Protein AF-A0A4T0X759-F1 (afdb_monomer)

Radius of gyration: 14.33 Å; Cα contacts (8 Å, |Δi|>4): 62; chains: 1; bounding box: 36×25×38 Å

Secondary structure (DSSP, 8-state):
--GGGGTS---GGG-B-SGGGHHHHHHHHHHHHHHH-HHHHHHHHH------TT--TT-HHHHHHHHHHHHHHHHHHHHHB-HHHHHT-

InterPro domains:
  IPR035179 Protein of unknown function DUF5314 [PF17241] (10-87)

Foldseek 3Di:
DPPLLVLQPLDPQLAADDPVCVVVNVVVVLVSQVVVHPQLSVCVVPVDRPDPPPDPCVDPVNVVVNVVSVVSVVSSCVRRYDVVVVVVD

Organism: NCBI:txid52247

Structure (mmCIF, N/CA/C/O backbone):
data_AF-A0A4T0X759-F1
#
_entry.id   AF-A0A4T0X759-F1
#
loop_
_atom_site.group_PDB
_atom_site.id
_atom_site.type_symbol
_atom_site.label_atom_id
_atom_site.label_alt_id
_atom_site.label_comp_id
_atom_site.label_asym_id
_atom_site.label_entity_id
_atom_site.label_seq_id
_atom_site.pdbx_PDB_ins_code
_atom_site.Cartn_x
_atom_site.Cartn_y
_atom_site.Cartn_z
_atom_site.occupancy
_atom_site.B_iso_or_equiv
_atom_site.auth_seq_id
_atom_site.auth_comp_id
_atom_site.auth_asym_id
_atom_site.auth_atom_id
_atom_site.pdbx_PDB_model_num
ATOM 1 N N . MET A 1 1 ? 13.700 15.694 6.426 1.00 44.16 1 MET A N 1
ATOM 2 C CA . MET A 1 1 ? 12.494 14.839 6.501 1.00 44.16 1 MET A CA 1
ATOM 3 C C . MET A 1 1 ? 12.274 14.231 5.126 1.00 44.16 1 MET A C 1
ATOM 5 O O . MET A 1 1 ? 12.448 14.935 4.144 1.00 44.16 1 MET A O 1
ATOM 9 N N . SER A 1 2 ? 12.027 12.924 5.052 1.00 47.25 2 SER A N 1
ATOM 10 C CA . SER A 1 2 ? 11.817 12.198 3.790 1.00 47.25 2 SER A C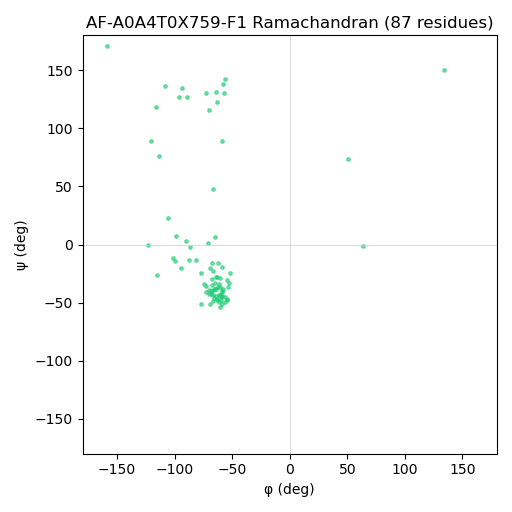A 1
ATOM 11 C C . SER A 1 2 ? 10.545 12.709 3.102 1.00 47.25 2 SER A C 1
ATOM 13 O O . SER A 1 2 ? 9.520 12.779 3.768 1.00 47.25 2 SER A O 1
ATOM 15 N N . GLY A 1 3 ? 10.570 13.034 1.803 1.00 54.62 3 GLY A N 1
ATOM 16 C CA . GLY A 1 3 ? 9.376 13.486 1.060 1.00 54.62 3 GLY A CA 1
ATOM 17 C C . GLY A 1 3 ? 8.167 12.545 1.195 1.00 54.62 3 GLY A C 1
ATOM 18 O O . GLY A 1 3 ? 7.025 12.991 1.162 1.00 54.62 3 GLY A O 1
ATOM 19 N N . PHE A 1 4 ? 8.421 11.266 1.485 1.00 56.00 4 PHE A N 1
ATOM 20 C CA . PHE A 1 4 ? 7.406 10.246 1.739 1.00 56.00 4 PHE A CA 1
ATOM 21 C C . PHE A 1 4 ? 6.549 10.505 2.990 1.00 56.00 4 PHE A C 1
ATOM 23 O O . PHE A 1 4 ? 5.383 10.126 3.009 1.00 56.00 4 PHE A O 1
ATOM 30 N N . SER A 1 5 ? 7.057 11.197 4.021 1.00 55.34 5 SER A N 1
ATOM 31 C CA . SER A 1 5 ? 6.243 11.517 5.209 1.00 55.34 5 SER A CA 1
ATOM 32 C C . SER A 1 5 ? 5.110 12.508 4.919 1.00 55.34 5 SER A C 1
ATOM 34 O O . SER A 1 5 ? 4.205 12.645 5.734 1.00 55.34 5 SER A O 1
ATOM 36 N N . HIS A 1 6 ? 5.156 13.204 3.778 1.00 61.50 6 HIS A N 1
ATOM 37 C CA . HIS A 1 6 ? 4.075 14.076 3.314 1.00 61.50 6 HIS A CA 1
ATOM 38 C C . HIS A 1 6 ? 3.015 13.336 2.484 1.00 61.50 6 HIS A C 1
ATOM 40 O O . HIS A 1 6 ? 1.947 13.896 2.261 1.00 61.50 6 HIS A O 1
ATOM 46 N N . MET A 1 7 ? 3.284 12.099 2.042 1.00 63.69 7 MET A N 1
ATOM 47 C CA . MET A 1 7 ? 2.355 11.326 1.203 1.00 63.69 7 MET A CA 1
ATOM 48 C C . MET A 1 7 ? 1.145 10.822 1.992 1.00 63.69 7 MET A C 1
ATOM 50 O O . MET A 1 7 ? 0.034 10.821 1.474 1.00 63.69 7 MET A O 1
ATOM 54 N N . CYS A 1 8 ? 1.345 10.458 3.260 1.00 64.00 8 CYS A N 1
ATOM 55 C CA . CYS A 1 8 ? 0.273 10.080 4.176 1.00 64.00 8 CYS A CA 1
ATOM 56 C C . CYS A 1 8 ? 0.277 11.025 5.382 1.00 64.00 8 CYS A C 1
ATOM 58 O O . CYS A 1 8 ? 0.955 10.739 6.373 1.00 64.00 8 CYS A O 1
ATOM 60 N N . PRO A 1 9 ? -0.439 12.166 5.324 1.00 61.81 9 PRO A N 1
ATOM 61 C CA . PRO A 1 9 ? -0.631 12.987 6.511 1.00 61.81 9 PRO A CA 1
ATOM 62 C C . PRO A 1 9 ? -1.301 12.139 7.598 1.00 61.81 9 PRO A C 1
ATOM 64 O O . PRO A 1 9 ? -2.219 11.377 7.299 1.00 61.81 9 PRO A O 1
ATOM 67 N N . LYS A 1 10 ? -0.849 12.271 8.854 1.00 61.88 10 LYS A N 1
ATOM 68 C CA . LYS A 1 10 ? -1.472 11.623 10.020 1.00 61.88 10 LYS A CA 1
ATOM 69 C C . LYS A 1 10 ? -2.923 12.082 10.144 1.00 61.88 10 LYS A C 1
ATOM 71 O O . LYS A 1 10 ? -3.210 13.079 10.802 1.00 61.88 10 LYS A O 1
ATOM 76 N N . ASN A 1 11 ? -3.829 11.373 9.488 1.00 63.78 11 ASN A N 1
ATOM 77 C CA . ASN A 1 11 ? -5.252 11.624 9.544 1.00 63.78 11 ASN A CA 1
ATOM 78 C C . ASN A 1 11 ? -5.932 10.408 10.170 1.00 63.78 11 ASN A C 1
ATOM 80 O O . ASN A 1 11 ? -5.871 9.298 9.649 1.00 63.78 11 ASN A O 1
ATOM 84 N N . SER A 1 12 ? -6.587 10.626 11.308 1.00 61.31 12 SER A N 1
ATOM 85 C CA . SER A 1 12 ? -7.272 9.569 12.061 1.00 61.31 12 SER A CA 1
ATOM 86 C C . SER A 1 12 ? -8.417 8.898 11.289 1.00 61.31 12 SER A C 1
ATOM 88 O O . SER A 1 12 ? -8.858 7.816 11.683 1.00 61.31 12 SER A O 1
ATOM 90 N N . THR A 1 13 ? -8.894 9.519 10.201 1.00 65.50 13 THR A N 1
ATOM 91 C CA . THR A 1 13 ? -9.932 8.964 9.320 1.00 65.50 13 THR A CA 1
ATOM 92 C C . THR A 1 13 ? -9.404 7.885 8.380 1.00 65.50 13 THR A C 1
ATOM 94 O O . THR A 1 13 ? -10.174 7.032 7.960 1.00 65.50 13 THR A O 1
ATOM 97 N N . THR A 1 14 ? -8.107 7.893 8.072 1.00 71.44 14 THR A N 1
ATOM 98 C CA . THR A 1 14 ? -7.449 6.915 7.192 1.00 71.44 14 THR A CA 1
ATOM 99 C C . THR A 1 14 ? -6.604 5.924 7.987 1.00 71.44 14 THR A C 1
ATOM 101 O O . THR A 1 14 ? -5.654 5.369 7.449 1.00 71.44 14 THR A O 1
ATOM 104 N N . MET A 1 15 ? -6.901 5.736 9.277 1.00 83.75 15 MET A N 1
ATOM 105 C CA . MET A 1 15 ? -6.162 4.824 10.147 1.00 83.75 15 MET A CA 1
ATOM 106 C C . MET A 1 15 ? -6.859 3.461 10.223 1.00 83.75 15 MET A C 1
ATOM 108 O O . MET A 1 15 ? -8.046 3.394 10.545 1.00 83.75 15 MET A O 1
ATOM 112 N N . LEU A 1 16 ? -6.136 2.376 9.953 1.00 83.75 16 LEU A N 1
ATOM 113 C CA . LEU A 1 16 ? -6.570 1.006 10.204 1.00 83.75 16 LEU A CA 1
ATOM 114 C C . LEU A 1 16 ? -6.588 0.775 11.715 1.00 83.75 16 LEU A C 1
ATOM 116 O O . LEU A 1 16 ? -5.539 0.847 12.346 1.00 83.75 16 LEU A O 1
ATOM 120 N N . LYS A 1 17 ? -7.769 0.524 12.279 1.00 83.56 17 LYS A N 1
ATOM 121 C CA . LYS A 1 17 ? -7.997 0.339 13.724 1.00 83.56 17 LYS A CA 1
ATOM 122 C C . LYS A 1 17 ? -8.469 -1.071 14.060 1.00 83.56 17 LYS A C 1
ATOM 124 O O . LYS A 1 17 ? -8.278 -1.537 15.175 1.00 83.56 17 LYS A O 1
ATOM 129 N N . SER A 1 18 ? -9.106 -1.745 13.108 1.00 82.56 18 SER A N 1
ATOM 130 C CA . SER A 1 18 ? -9.594 -3.112 13.247 1.00 82.56 18 SER A CA 1
ATOM 131 C C . SER A 1 18 ? -9.790 -3.751 11.869 1.00 82.56 18 SER A C 1
ATOM 133 O O . SER A 1 18 ? -9.744 -3.087 10.833 1.00 82.56 18 SER A O 1
ATOM 135 N N . SER A 1 19 ? -10.055 -5.057 11.839 1.00 83.56 19 SER A N 1
ATOM 136 C CA . SER A 1 19 ? -10.464 -5.749 10.610 1.00 83.56 19 SER A CA 1
ATOM 137 C C . SER A 1 19 ? -11.768 -5.187 10.026 1.00 83.56 19 SER A C 1
ATOM 139 O O . SER A 1 19 ? -11.955 -5.199 8.811 1.00 83.56 19 SER A O 1
ATOM 141 N N . GLU A 1 20 ? -12.649 -4.642 10.868 1.00 84.94 20 GLU A N 1
ATOM 142 C CA . GLU A 1 20 ? -13.940 -4.087 10.451 1.00 84.94 20 GLU A CA 1
ATOM 143 C C . GLU A 1 20 ? -13.781 -2.860 9.554 1.00 84.94 20 GLU A C 1
ATOM 145 O O . GLU A 1 20 ? -14.587 -2.667 8.650 1.00 84.94 20 GLU A O 1
ATOM 150 N N . ASN A 1 21 ? -12.738 -2.045 9.754 1.00 87.12 21 ASN A N 1
ATOM 151 C CA . ASN A 1 21 ? -12.515 -0.838 8.957 1.00 87.12 21 ASN A CA 1
ATOM 152 C C . ASN A 1 21 ? -11.499 -1.017 7.818 1.00 87.12 21 ASN A C 1
ATOM 154 O O . ASN A 1 21 ? -11.178 -0.041 7.137 1.00 87.12 21 ASN A O 1
ATOM 158 N N . TYR A 1 22 ? -11.040 -2.252 7.577 1.00 85.81 22 TYR A N 1
ATOM 159 C CA . TYR A 1 22 ? -10.032 -2.570 6.564 1.00 85.81 22 TYR A CA 1
ATOM 160 C C . TYR A 1 22 ? -10.406 -2.064 5.170 1.00 85.81 22 TYR A C 1
ATOM 162 O O . TYR A 1 22 ? -9.611 -1.391 4.534 1.00 85.81 22 TYR A O 1
ATOM 170 N N . HIS A 1 23 ? -11.635 -2.309 4.717 1.00 87.12 23 HIS A N 1
ATOM 171 C CA . HIS A 1 23 ? -12.094 -1.917 3.380 1.00 87.12 23 HIS A CA 1
ATOM 172 C C . HIS A 1 23 ? -12.085 -0.391 3.159 1.00 87.12 23 HIS A C 1
ATOM 174 O O . HIS A 1 23 ? -11.747 0.086 2.074 1.00 87.12 23 HIS A O 1
ATOM 180 N N . MET A 1 24 ? -12.421 0.390 4.193 1.00 87.50 24 MET A N 1
ATOM 181 C CA . MET A 1 24 ? -12.359 1.857 4.145 1.00 87.50 24 MET A CA 1
ATOM 182 C C . MET A 1 24 ? -10.916 2.362 4.165 1.00 87.50 24 MET A C 1
ATOM 184 O O . MET A 1 24 ? -10.582 3.307 3.447 1.00 87.50 24 MET A O 1
ATOM 188 N N . TRP A 1 25 ? -10.067 1.734 4.982 1.00 88.44 25 TRP A N 1
ATOM 189 C CA . TRP A 1 25 ? -8.637 2.019 5.018 1.00 88.44 25 TRP A CA 1
ATOM 190 C C . TRP A 1 25 ? -7.991 1.735 3.659 1.00 88.44 25 TRP A C 1
ATOM 192 O O . TRP A 1 25 ? -7.417 2.645 3.072 1.00 88.44 25 TRP A O 1
ATOM 202 N N . ASP A 1 26 ? -8.181 0.534 3.119 1.00 87.44 26 ASP A N 1
ATOM 203 C CA . ASP A 1 26 ? -7.636 0.081 1.837 1.00 87.44 26 ASP A CA 1
ATOM 204 C C . ASP A 1 26 ? -8.043 1.021 0.691 1.00 87.44 26 ASP A C 1
ATOM 206 O O . ASP A 1 26 ? -7.189 1.582 0.006 1.00 87.44 26 ASP A O 1
ATOM 210 N N . SER A 1 27 ? -9.335 1.349 0.581 1.00 88.06 27 SER A N 1
ATOM 211 C CA . SER A 1 27 ? -9.825 2.324 -0.409 1.00 88.06 27 SER A CA 1
ATOM 212 C C . SER A 1 27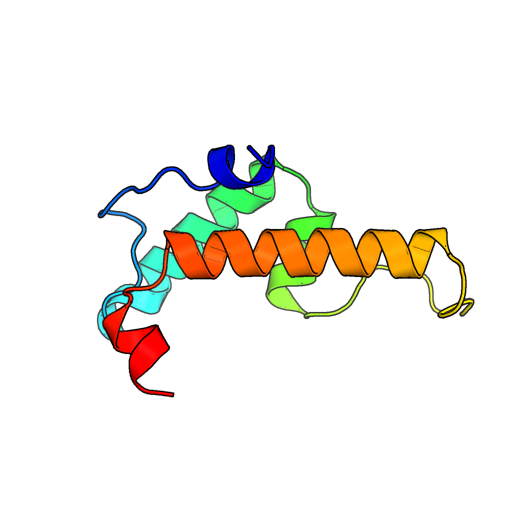 ? -9.158 3.701 -0.271 1.00 88.06 27 SER A C 1
ATOM 214 O O . SER 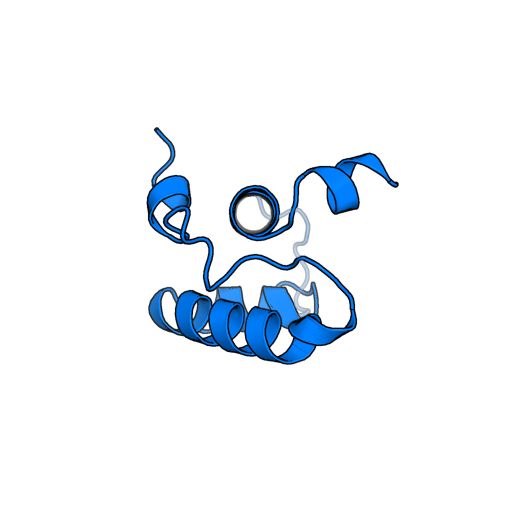A 1 27 ? -8.855 4.365 -1.266 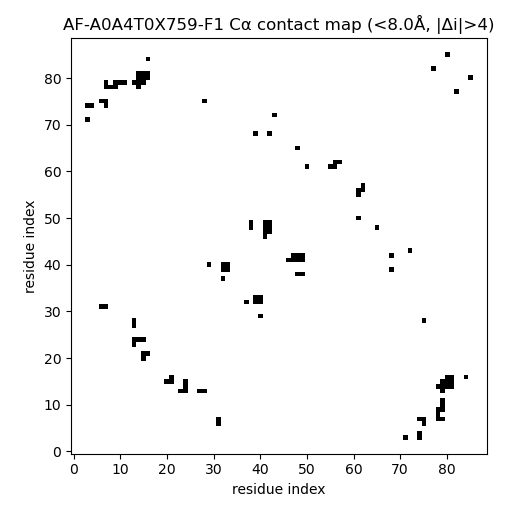1.00 88.06 27 SER A O 1
ATOM 216 N N . SER A 1 28 ? -8.904 4.143 0.965 1.00 86.38 28 SER A N 1
ATOM 217 C CA . SER A 1 28 ? -8.235 5.420 1.232 1.00 86.38 28 SER A CA 1
ATOM 218 C C . SER A 1 28 ? -6.761 5.381 0.829 1.00 86.38 28 SER A C 1
ATOM 220 O O . SER A 1 28 ? -6.270 6.331 0.217 1.00 86.38 28 SER A O 1
ATOM 222 N N . ILE A 1 29 ? -6.060 4.283 1.128 1.00 85.81 29 ILE A N 1
ATOM 223 C CA . ILE A 1 29 ? -4.662 4.084 0.735 1.00 85.81 29 ILE A CA 1
ATOM 224 C C . ILE A 1 29 ? -4.538 4.041 -0.784 1.00 85.81 29 ILE A C 1
ATOM 226 O O . ILE A 1 29 ? -3.726 4.778 -1.338 1.00 85.81 29 ILE A O 1
ATOM 230 N N . GLN A 1 30 ? -5.386 3.276 -1.471 1.00 87.19 30 GLN A N 1
ATOM 231 C CA . GLN A 1 30 ? -5.404 3.230 -2.932 1.00 87.19 30 GLN A CA 1
ATOM 232 C C . GLN A 1 30 ? -5.613 4.623 -3.538 1.00 87.19 30 GLN A C 1
ATOM 234 O O . GLN A 1 30 ? -4.864 5.025 -4.430 1.00 87.19 30 GLN A O 1
ATOM 239 N N . SER A 1 31 ? -6.566 5.407 -3.014 1.00 85.69 31 SER A N 1
ATOM 240 C CA . SER A 1 31 ? -6.801 6.778 -3.482 1.00 85.69 31 SER A CA 1
ATOM 241 C C . SER A 1 31 ? -5.584 7.687 -3.299 1.00 85.69 31 SER A C 1
ATOM 243 O O . SER A 1 31 ? -5.353 8.551 -4.142 1.00 85.69 31 SER A O 1
ATOM 245 N N . ILE A 1 32 ? -4.816 7.523 -2.219 1.00 81.56 32 ILE A N 1
ATOM 246 C CA . ILE A 1 32 ? -3.572 8.271 -1.997 1.00 81.56 32 ILE A CA 1
ATOM 247 C C . ILE A 1 32 ? -2.522 7.813 -3.013 1.00 81.56 32 ILE A C 1
ATOM 249 O O . ILE A 1 32 ? -1.954 8.636 -3.727 1.00 81.56 32 ILE A O 1
ATOM 253 N N . LEU A 1 33 ? -2.297 6.504 -3.124 1.00 82.81 33 LEU A N 1
ATOM 254 C CA . LEU A 1 33 ? -1.272 5.909 -3.980 1.00 82.81 33 LEU A CA 1
ATOM 255 C C . LEU A 1 33 ? -1.436 6.268 -5.459 1.00 82.81 33 LEU A C 1
ATOM 257 O O . LEU A 1 33 ? -0.450 6.617 -6.109 1.00 82.81 33 LEU A O 1
ATOM 261 N N . VAL A 1 34 ? -2.673 6.274 -5.968 1.00 82.56 34 VAL A N 1
ATOM 262 C CA . VAL A 1 34 ? -2.994 6.676 -7.350 1.00 82.56 34 VAL A CA 1
ATOM 263 C C . VAL A 1 34 ? -2.433 8.061 -7.686 1.00 82.56 34 VAL A C 1
ATOM 265 O O . VAL A 1 34 ? -1.951 8.266 -8.799 1.00 82.56 34 VAL A O 1
ATOM 268 N N . THR A 1 35 ? -2.438 9.004 -6.737 1.00 81.88 35 THR A N 1
ATOM 269 C CA . THR A 1 35 ? -1.940 10.371 -6.983 1.00 81.88 35 THR A CA 1
ATOM 270 C C . THR A 1 35 ? -0.426 10.446 -7.169 1.00 81.88 35 THR A C 1
ATOM 272 O O . THR A 1 35 ? 0.073 11.405 -7.757 1.00 81.88 35 THR A O 1
ATOM 275 N N . PHE A 1 36 ? 0.305 9.431 -6.706 1.00 75.94 36 PHE A N 1
ATOM 276 C CA . PHE A 1 36 ? 1.762 9.365 -6.783 1.00 75.94 36 PHE A CA 1
ATOM 277 C C . PHE A 1 36 ? 2.272 8.467 -7.913 1.00 75.94 36 PHE A C 1
ATOM 279 O O . PHE A 1 36 ? 3.456 8.522 -8.244 1.00 75.94 36 PHE A O 1
ATOM 286 N N . GLY A 1 37 ? 1.389 7.681 -8.534 1.00 78.94 37 GLY A N 1
ATOM 287 C CA . GLY A 1 37 ? 1.679 6.921 -9.746 1.00 78.94 37 GLY A CA 1
ATOM 288 C C . GLY A 1 37 ? 1.192 5.475 -9.695 1.00 78.94 37 GLY A C 1
ATOM 289 O O . GLY A 1 37 ? 1.169 4.830 -8.648 1.00 78.94 37 GLY A O 1
ATOM 290 N N . SER A 1 38 ? 0.859 4.936 -10.869 1.00 77.06 38 SER A N 1
ATOM 291 C CA . SER A 1 38 ? 0.360 3.563 -11.028 1.00 77.06 38 SER A CA 1
ATOM 292 C C . SER A 1 38 ? 1.370 2.490 -10.614 1.00 77.06 38 SER A C 1
ATOM 294 O O . SER A 1 38 ? 0.959 1.427 -10.163 1.00 77.06 38 SER A O 1
ATOM 296 N N . GLY A 1 39 ? 2.676 2.763 -10.708 1.00 78.19 39 GLY A N 1
ATOM 297 C CA . GLY A 1 39 ? 3.720 1.820 -10.292 1.00 78.19 39 GLY A CA 1
ATOM 298 C C . GLY A 1 39 ? 3.723 1.535 -8.787 1.00 78.19 39 GLY A C 1
ATOM 299 O O . GLY A 1 39 ? 3.892 0.390 -8.384 1.00 78.19 39 GLY A O 1
ATOM 300 N N . LEU A 1 40 ? 3.476 2.550 -7.952 1.00 78.12 40 LEU A N 1
ATOM 301 C CA . LEU A 1 40 ? 3.393 2.372 -6.498 1.00 78.12 40 LEU A CA 1
ATOM 302 C C . LEU A 1 40 ? 2.083 1.682 -6.088 1.00 78.12 40 LEU A C 1
ATOM 304 O O . LEU A 1 40 ? 2.078 0.896 -5.145 1.00 78.12 40 LEU A O 1
ATOM 308 N N . LEU A 1 41 ? 0.991 1.944 -6.814 1.00 82.94 41 LEU A N 1
ATOM 309 C CA . LEU A 1 41 ? -0.280 1.243 -6.624 1.00 82.94 41 LEU A CA 1
ATOM 310 C C . LEU A 1 41 ? -0.170 -0.247 -6.985 1.00 82.94 41 LEU A C 1
ATOM 312 O O . LEU A 1 41 ? -0.618 -1.088 -6.218 1.00 82.94 41 LEU A O 1
ATOM 316 N N . ALA A 1 42 ? 0.445 -0.577 -8.122 1.00 79.25 42 ALA A N 1
ATOM 317 C CA . ALA A 1 42 ? 0.677 -1.965 -8.517 1.00 79.25 42 ALA A CA 1
ATOM 318 C C . ALA A 1 42 ? 1.567 -2.695 -7.500 1.00 79.25 42 ALA A C 1
ATOM 320 O O . ALA A 1 42 ? 1.231 -3.787 -7.054 1.00 79.25 42 ALA A O 1
ATOM 321 N N . PHE A 1 43 ? 2.639 -2.039 -7.043 1.00 81.38 43 PHE A N 1
ATOM 322 C CA . PHE A 1 43 ? 3.510 -2.579 -5.999 1.00 81.38 43 PHE A CA 1
ATOM 323 C C . PHE A 1 43 ? 2.775 -2.812 -4.666 1.00 81.38 43 PHE A C 1
ATOM 325 O O . PHE A 1 43 ? 3.079 -3.765 -3.958 1.00 81.38 43 PHE A O 1
ATOM 332 N N . T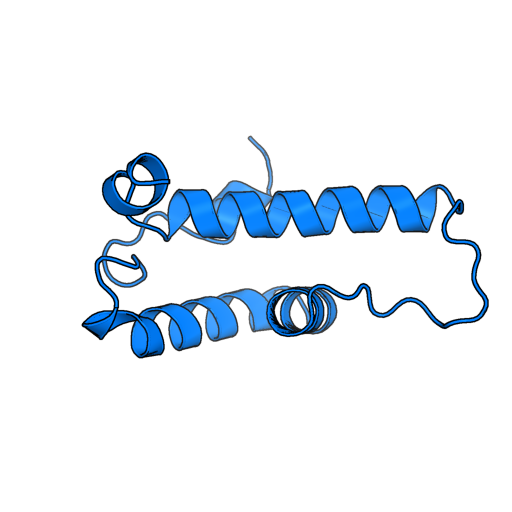YR A 1 44 ? 1.792 -1.974 -4.321 1.00 83.31 44 TYR A N 1
ATOM 333 C CA . TYR A 1 44 ? 0.950 -2.174 -3.136 1.00 83.31 44 TYR A CA 1
ATOM 334 C C . TYR A 1 44 ? 0.057 -3.419 -3.234 1.00 83.31 44 TYR A C 1
ATOM 336 O O . TYR A 1 44 ? -0.117 -4.104 -2.229 1.00 83.31 44 TYR A O 1
ATOM 344 N N . PHE A 1 45 ? -0.492 -3.717 -4.415 1.00 81.50 45 PHE A N 1
ATOM 345 C CA . PHE A 1 45 ? -1.363 -4.879 -4.613 1.00 81.50 45 PHE A CA 1
ATOM 346 C C . PHE A 1 45 ? -0.594 -6.193 -4.707 1.00 81.50 45 PHE A C 1
ATOM 348 O O . PHE A 1 45 ? -0.923 -7.149 -4.008 1.00 81.50 45 PHE A O 1
ATOM 355 N N . ASP A 1 46 ? 0.419 -6.233 -5.569 1.00 76.19 46 ASP A N 1
ATOM 356 C CA . ASP A 1 46 ? 1.046 -7.492 -5.970 1.00 76.19 46 ASP A CA 1
ATOM 357 C C . ASP A 1 46 ? 2.350 -7.759 -5.209 1.00 76.19 46 ASP A C 1
ATOM 359 O O . ASP A 1 46 ? 2.880 -8.868 -5.251 1.00 76.19 46 ASP A O 1
ATOM 363 N N . GLY A 1 47 ? 2.906 -6.744 -4.532 1.00 67.38 47 GLY A N 1
ATOM 364 C CA . GLY A 1 47 ? 4.250 -6.800 -3.944 1.00 67.38 47 GLY A CA 1
ATOM 365 C C . GLY A 1 47 ? 5.365 -6.959 -4.983 1.00 67.38 47 GLY A C 1
ATOM 366 O O . GLY A 1 47 ? 6.542 -6.993 -4.621 1.00 67.38 47 GLY A O 1
ATOM 367 N N . ASP A 1 48 ? 4.999 -7.047 -6.263 1.00 65.19 48 ASP A N 1
ATOM 368 C CA . ASP A 1 48 ? 5.907 -7.237 -7.372 1.00 65.19 48 ASP A CA 1
ATOM 369 C C . ASP A 1 48 ? 6.290 -5.885 -7.959 1.00 65.19 48 ASP A C 1
ATOM 371 O O . ASP A 1 48 ? 5.470 -4.981 -8.166 1.00 65.19 48 ASP A O 1
ATOM 375 N N . LEU A 1 49 ? 7.578 -5.734 -8.217 1.00 62.41 49 LEU A N 1
ATOM 376 C CA . LEU A 1 49 ? 8.038 -4.620 -9.015 1.00 62.41 49 LEU A CA 1
ATOM 377 C C . LEU A 1 49 ? 7.618 -4.924 -10.447 1.00 62.41 49 LEU A C 1
ATOM 379 O O . LEU A 1 49 ? 7.915 -5.999 -10.949 1.00 62.41 49 LEU A O 1
ATOM 383 N N . LEU A 1 50 ? 6.977 -3.969 -11.126 1.00 60.75 50 LEU A N 1
ATOM 384 C CA . LEU A 1 50 ? 6.655 -4.048 -12.560 1.00 60.75 50 LEU A CA 1
ATOM 385 C C . LEU A 1 50 ? 7.928 -4.016 -13.438 1.00 60.75 50 LEU A C 1
ATOM 387 O O . LEU A 1 50 ? 8.044 -3.215 -14.366 1.00 60.75 50 LEU A O 1
ATOM 391 N N . ILE A 1 51 ? 8.928 -4.827 -13.105 1.00 58.19 51 ILE A N 1
ATOM 392 C CA . ILE A 1 51 ? 10.182 -4.965 -13.819 1.00 58.19 51 ILE A CA 1
ATOM 393 C C . ILE A 1 51 ? 9.973 -6.058 -14.864 1.00 58.19 51 ILE A C 1
ATOM 395 O O . ILE A 1 51 ? 9.534 -7.157 -14.523 1.00 58.19 51 ILE A O 1
ATOM 399 N N . PRO A 1 52 ? 10.270 -5.775 -16.141 1.00 55.81 52 PRO A N 1
ATOM 400 C CA . PRO A 1 52 ? 10.172 -6.778 -17.181 1.00 55.81 52 PRO A CA 1
ATOM 401 C C . PRO A 1 52 ? 11.027 -8.012 -16.833 1.00 55.81 52 PRO A C 1
ATOM 403 O O . PRO A 1 52 ? 12.145 -7.858 -16.336 1.00 55.81 52 PRO A O 1
ATOM 406 N N . PRO A 1 53 ? 10.554 -9.229 -17.154 1.00 56.16 53 PRO A N 1
ATOM 407 C CA . PRO A 1 53 ? 11.222 -10.500 -16.845 1.00 56.16 53 PRO A CA 1
ATOM 408 C C . PRO A 1 53 ? 12.573 -10.709 -17.558 1.00 56.16 53 PRO A C 1
ATOM 410 O O . PRO A 1 53 ? 13.185 -11.768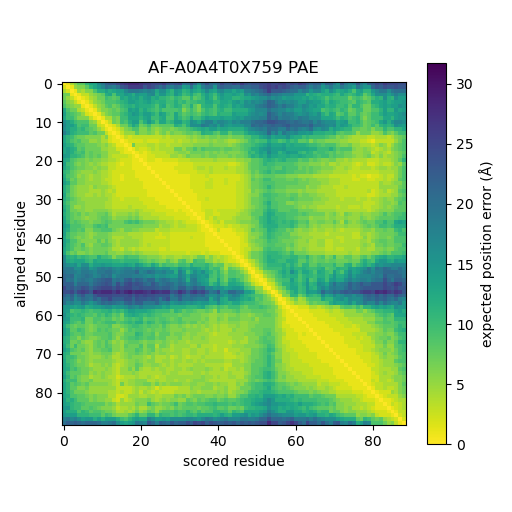 -17.421 1.00 56.16 53 PRO A O 1
ATOM 413 N N . ASP A 1 54 ? 13.073 -9.698 -18.271 1.00 60.69 54 ASP A N 1
ATOM 414 C CA . ASP A 1 54 ? 14.387 -9.674 -18.919 1.00 60.69 54 ASP A CA 1
ATOM 415 C C . ASP A 1 54 ? 15.550 -9.576 -17.896 1.00 60.69 54 ASP A C 1
ATOM 417 O O . ASP A 1 54 ? 16.718 -9.586 -18.276 1.00 60.69 54 ASP A O 1
ATOM 421 N N . ASN A 1 55 ? 15.218 -9.559 -16.593 1.00 57.50 55 ASN A N 1
ATOM 422 C CA . ASN A 1 55 ? 16.002 -10.077 -15.465 1.00 57.50 55 ASN A CA 1
ATOM 423 C C . ASN A 1 55 ? 17.465 -9.629 -15.386 1.00 57.50 55 ASN A C 1
ATOM 425 O O . ASN A 1 55 ? 18.399 -10.425 -15.488 1.00 57.50 55 ASN A O 1
ATOM 429 N N . VAL A 1 56 ? 17.655 -8.370 -15.002 1.00 60.12 56 VAL A N 1
ATOM 430 C CA . VAL A 1 56 ? 18.821 -8.000 -14.196 1.00 60.12 56 VAL A CA 1
ATOM 431 C C . VAL A 1 56 ? 18.299 -7.562 -12.830 1.00 60.12 56 VAL A C 1
ATOM 433 O O . VAL A 1 56 ? 18.207 -6.379 -12.529 1.00 60.12 56 VAL A O 1
ATOM 436 N N . LEU A 1 57 ? 17.902 -8.532 -11.998 1.00 63.09 57 LEU A N 1
ATOM 437 C CA . LEU A 1 57 ? 17.499 -8.274 -10.603 1.00 63.09 57 LEU A CA 1
ATOM 438 C C . LEU A 1 57 ? 18.628 -7.607 -9.790 1.00 63.09 57 LEU A C 1
ATOM 440 O O . LEU A 1 57 ? 18.356 -6.952 -8.788 1.00 63.09 57 LEU A O 1
ATOM 444 N N . ASP A 1 58 ? 19.870 -7.723 -10.271 1.00 67.38 58 ASP A N 1
ATOM 445 C CA . ASP A 1 58 ? 21.064 -7.077 -9.725 1.00 67.38 58 ASP A CA 1
ATOM 446 C C . ASP A 1 58 ? 21.350 -5.686 -10.322 1.00 67.38 58 ASP A C 1
ATOM 448 O O . ASP A 1 58 ? 22.377 -5.085 -9.998 1.00 67.38 58 ASP A O 1
ATOM 452 N N . ASP A 1 59 ? 20.493 -5.153 -11.205 1.00 72.88 59 ASP A N 1
ATOM 453 C CA . ASP A 1 59 ? 20.692 -3.805 -11.738 1.00 72.88 59 ASP A CA 1
ATOM 454 C C . ASP A 1 59 ? 20.597 -2.812 -10.567 1.00 72.88 59 ASP A C 1
ATOM 456 O O . ASP A 1 59 ? 19.573 -2.774 -9.870 1.00 72.88 59 ASP A O 1
ATOM 460 N N . PRO A 1 60 ? 21.634 -1.990 -10.323 1.00 77.31 60 PRO A N 1
ATOM 461 C CA . PRO A 1 60 ? 21.625 -1.024 -9.234 1.00 77.31 60 PRO A CA 1
ATOM 462 C C . PRO A 1 60 ? 20.391 -0.114 -9.231 1.00 77.31 60 PRO A C 1
ATOM 464 O O . PRO A 1 60 ? 19.906 0.240 -8.157 1.00 77.31 60 PRO A O 1
ATOM 467 N N . ALA A 1 61 ? 19.849 0.238 -10.401 1.00 76.25 61 ALA A N 1
ATOM 468 C CA . ALA A 1 61 ? 18.645 1.052 -10.520 1.00 76.25 61 ALA A CA 1
ATOM 469 C C . ALA A 1 61 ? 17.387 0.297 -10.066 1.00 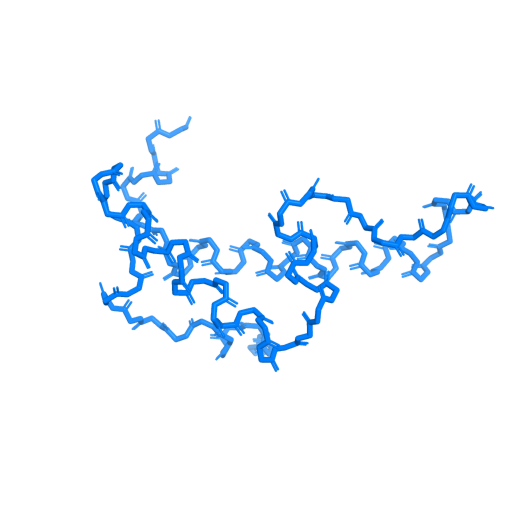76.25 61 ALA A C 1
ATOM 471 O O . ALA A 1 61 ? 16.536 0.878 -9.391 1.00 76.25 61 ALA A O 1
ATOM 472 N N . ILE A 1 62 ? 17.289 -0.998 -10.378 1.00 74.12 62 ILE A N 1
ATOM 473 C CA . ILE A 1 62 ? 16.200 -1.880 -9.936 1.00 74.12 62 ILE A CA 1
ATOM 474 C C . ILE A 1 62 ? 16.245 -2.073 -8.420 1.00 74.12 62 ILE A C 1
ATOM 476 O O . ILE A 1 62 ? 15.236 -1.874 -7.738 1.00 74.12 62 ILE A O 1
ATOM 480 N N . VAL A 1 63 ? 17.421 -2.392 -7.875 1.00 75.06 63 VAL A N 1
ATOM 481 C CA . VAL A 1 63 ? 17.622 -2.565 -6.429 1.00 75.06 63 VAL A CA 1
ATOM 482 C C . VAL A 1 63 ? 17.287 -1.269 -5.687 1.00 75.06 63 VAL A C 1
ATOM 484 O O . VAL A 1 63 ? 16.594 -1.280 -4.667 1.00 75.06 63 VAL A O 1
ATOM 487 N N . GLN A 1 64 ? 17.726 -0.129 -6.220 1.00 76.31 64 GLN A N 1
ATOM 488 C CA . GLN A 1 64 ? 17.451 1.178 -5.640 1.00 76.31 64 GLN A CA 1
ATOM 489 C C . GLN A 1 64 ? 15.960 1.550 -5.718 1.00 76.31 64 GLN A C 1
ATOM 491 O O . GLN A 1 64 ? 15.409 2.073 -4.745 1.00 76.31 64 GLN A O 1
ATOM 496 N N . LEU A 1 65 ? 15.282 1.251 -6.829 1.00 75.94 65 LEU A N 1
ATOM 497 C CA . LEU A 1 65 ? 13.841 1.462 -6.979 1.00 75.94 65 LEU A CA 1
ATOM 498 C C . LEU A 1 65 ? 13.042 0.602 -5.992 1.00 75.94 65 LEU A C 1
ATOM 500 O O . LEU A 1 65 ? 12.179 1.126 -5.288 1.00 75.94 65 LEU A O 1
ATOM 504 N N . SER A 1 66 ? 13.383 -0.684 -5.879 1.00 74.69 66 SER A N 1
ATOM 505 C CA . SER A 1 66 ? 12.819 -1.605 -4.887 1.00 74.69 66 SER A CA 1
ATOM 506 C C . SER A 1 66 ? 12.962 -1.066 -3.469 1.00 74.69 66 SER A C 1
ATOM 508 O O . SER A 1 66 ? 11.991 -1.015 -2.712 1.00 74.69 66 SER A O 1
ATOM 510 N N . PHE A 1 67 ? 14.156 -0.588 -3.116 1.00 76.94 67 PHE A N 1
ATOM 511 C CA . PHE A 1 67 ? 14.410 0.004 -1.809 1.00 76.94 67 PHE A CA 1
ATOM 512 C C . PHE A 1 67 ? 13.514 1.223 -1.541 1.00 76.94 67 PHE A C 1
ATOM 514 O O . PHE A 1 67 ? 12.935 1.341 -0.458 1.00 76.94 67 PHE A O 1
ATOM 521 N N . TYR A 1 68 ? 13.358 2.126 -2.515 1.00 76.56 68 TYR A N 1
ATOM 522 C CA . TYR A 1 68 ? 12.508 3.307 -2.347 1.00 76.56 68 TYR A CA 1
ATOM 523 C C . TYR A 1 68 ? 11.020 2.966 -2.251 1.00 76.56 68 TYR A C 1
ATOM 525 O O . TYR A 1 68 ? 10.333 3.554 -1.415 1.00 76.56 68 TYR A O 1
ATOM 533 N N . LEU A 1 69 ? 10.526 2.016 -3.047 1.00 77.75 69 LEU A N 1
ATOM 534 C CA . LEU A 1 69 ? 9.124 1.595 -3.018 1.00 77.75 69 LEU A CA 1
ATOM 535 C C . LEU A 1 69 ? 8.780 0.860 -1.716 1.00 77.75 69 LEU A C 1
ATOM 537 O O . LEU A 1 69 ? 7.779 1.184 -1.076 1.00 77.75 69 LEU A O 1
ATOM 541 N N . ASN A 1 70 ? 9.657 -0.032 -1.246 1.00 78.00 70 ASN A N 1
ATOM 542 C CA . ASN A 1 70 ? 9.518 -0.667 0.067 1.00 78.00 70 ASN A CA 1
ATOM 543 C C . ASN A 1 70 ? 9.496 0.368 1.196 1.00 78.00 70 ASN A C 1
ATOM 545 O O . ASN A 1 70 ? 8.653 0.316 2.091 1.00 78.00 70 ASN A O 1
ATOM 549 N N . ARG A 1 71 ? 10.390 1.360 1.138 1.00 76.81 71 ARG A N 1
ATOM 550 C CA . ARG A 1 71 ? 10.416 2.443 2.124 1.00 76.81 71 ARG A CA 1
ATOM 551 C C . ARG A 1 71 ? 9.146 3.296 2.074 1.00 76.81 71 ARG A C 1
ATOM 553 O O . ARG A 1 71 ? 8.669 3.718 3.125 1.00 76.81 71 ARG A O 1
ATOM 560 N N . ALA A 1 72 ? 8.604 3.554 0.886 1.00 75.19 72 ALA A N 1
ATOM 561 C CA . ALA A 1 72 ? 7.346 4.275 0.716 1.00 75.19 72 ALA A CA 1
ATOM 562 C C . ALA A 1 72 ? 6.187 3.525 1.387 1.00 75.19 72 ALA A C 1
ATOM 564 O O . ALA A 1 72 ? 5.483 4.113 2.208 1.00 75.19 72 ALA A O 1
ATOM 565 N N . LEU A 1 73 ? 6.052 2.221 1.118 1.00 78.25 73 LEU A N 1
ATOM 566 C CA . LEU A 1 73 ? 5.040 1.373 1.752 1.00 78.25 73 LEU A CA 1
ATOM 567 C C . LEU A 1 73 ? 5.185 1.334 3.273 1.00 78.25 73 LEU A C 1
ATOM 569 O O . LEU A 1 73 ? 4.200 1.515 3.981 1.00 78.25 73 LEU A O 1
ATOM 573 N N . GLN A 1 74 ? 6.403 1.173 3.794 1.00 78.00 74 GLN A N 1
ATOM 574 C CA . GLN A 1 74 ? 6.637 1.194 5.241 1.00 78.00 74 GLN A CA 1
ATOM 575 C C . GLN A 1 74 ? 6.194 2.509 5.884 1.00 78.00 74 GLN A C 1
ATOM 577 O O . GLN A 1 74 ? 5.613 2.497 6.966 1.00 78.00 74 GLN A O 1
ATOM 582 N N . VAL A 1 75 ? 6.440 3.649 5.229 1.00 77.62 75 VAL A N 1
ATOM 583 C CA . VAL A 1 75 ? 5.963 4.948 5.722 1.00 77.62 75 VAL A CA 1
ATOM 584 C C . VAL A 1 75 ? 4.438 4.994 5.719 1.00 77.62 75 VAL A C 1
ATOM 586 O O . VAL A 1 75 ? 3.858 5.421 6.712 1.00 77.62 75 VAL A O 1
ATOM 589 N N . ILE A 1 76 ? 3.785 4.526 4.656 1.00 78.56 76 ILE A N 1
ATOM 590 C CA . ILE A 1 76 ? 2.320 4.475 4.575 1.00 78.56 76 ILE A CA 1
ATOM 591 C C . ILE A 1 76 ? 1.758 3.627 5.716 1.00 78.56 76 ILE A C 1
ATOM 593 O O . ILE A 1 76 ? 0.924 4.113 6.478 1.00 78.56 76 ILE A O 1
ATOM 597 N N . LEU A 1 77 ? 2.262 2.406 5.899 1.00 78.88 77 LEU A N 1
ATOM 598 C CA . LEU A 1 77 ? 1.825 1.509 6.969 1.00 78.88 77 LEU A CA 1
ATOM 599 C C . LEU A 1 77 ? 2.054 2.134 8.352 1.00 78.88 77 LEU A C 1
ATOM 601 O O . LEU A 1 77 ? 1.129 2.208 9.151 1.00 78.88 77 LEU A O 1
ATOM 605 N N . ALA A 1 78 ? 3.238 2.690 8.614 1.00 80.25 78 ALA A N 1
ATOM 606 C CA . ALA A 1 78 ? 3.557 3.304 9.904 1.00 80.25 78 ALA A CA 1
ATOM 607 C C . ALA A 1 78 ? 2.743 4.574 10.221 1.00 80.25 78 ALA A C 1
ATOM 609 O O . ALA A 1 78 ? 2.641 4.959 11.384 1.00 80.25 78 ALA A O 1
ATOM 610 N N . GLN A 1 79 ? 2.209 5.272 9.211 1.00 80.19 79 GLN A N 1
ATOM 611 C CA . GLN A 1 79 ? 1.369 6.461 9.414 1.00 80.19 79 GLN A CA 1
ATOM 612 C C . GLN A 1 79 ? -0.131 6.150 9.434 1.00 80.19 79 GLN A C 1
ATOM 614 O O . GLN A 1 79 ? -0.906 6.973 9.922 1.00 80.19 79 GLN A O 1
ATOM 619 N N . THR A 1 80 ? -0.545 5.014 8.874 1.00 81.06 80 THR A N 1
ATOM 620 C CA . THR A 1 80 ? -1.960 4.708 8.618 1.00 81.06 80 THR A CA 1
ATOM 621 C C . THR A 1 80 ? -2.436 3.422 9.274 1.00 81.06 80 THR A C 1
ATOM 623 O O . THR A 1 80 ? -3.610 3.102 9.156 1.00 81.06 80 THR A O 1
ATOM 626 N N . VAL A 1 81 ? -1.582 2.696 9.991 1.00 82.12 81 VAL A N 1
ATOM 627 C CA . VAL A 1 81 ? -1.977 1.557 10.824 1.00 82.12 81 VAL A CA 1
ATOM 628 C C . VAL A 1 81 ? -1.853 1.953 12.288 1.00 82.12 81 VAL A C 1
ATOM 630 O O . VAL A 1 81 ? -0.880 2.600 12.677 1.00 82.12 81 VAL A O 1
ATOM 633 N N . ASP A 1 82 ? -2.856 1.594 13.090 1.00 81.06 82 ASP A N 1
ATOM 634 C CA . ASP A 1 82 ? -2.823 1.824 14.529 1.00 81.06 82 ASP A CA 1
ATOM 635 C C . ASP A 1 82 ? -1.573 1.152 15.143 1.00 81.06 82 ASP A C 1
ATOM 637 O O . ASP A 1 82 ? -1.309 -0.026 14.865 1.00 81.06 82 ASP A O 1
ATOM 641 N N . PRO A 1 83 ? -0.780 1.873 15.958 1.00 78.00 83 PRO A N 1
ATOM 642 C CA . PRO A 1 83 ? 0.412 1.324 16.595 1.00 78.00 83 PRO A CA 1
ATOM 643 C C . PRO A 1 83 ? 0.158 0.047 17.400 1.00 78.00 83 PRO A C 1
ATOM 645 O O . PRO A 1 83 ? 1.056 -0.786 17.488 1.00 78.00 83 PRO A O 1
ATOM 648 N N . GLU A 1 84 ? -1.036 -0.128 17.975 1.00 78.69 84 GLU A N 1
ATOM 649 C CA . GLU A 1 84 ? -1.382 -1.331 18.738 1.00 78.69 84 GLU A CA 1
ATOM 650 C C . GLU A 1 84 ? -1.468 -2.571 17.840 1.00 78.69 84 GLU A C 1
ATOM 652 O O . GLU A 1 84 ? -1.029 -3.648 18.238 1.00 78.69 84 GLU A O 1
ATOM 657 N N 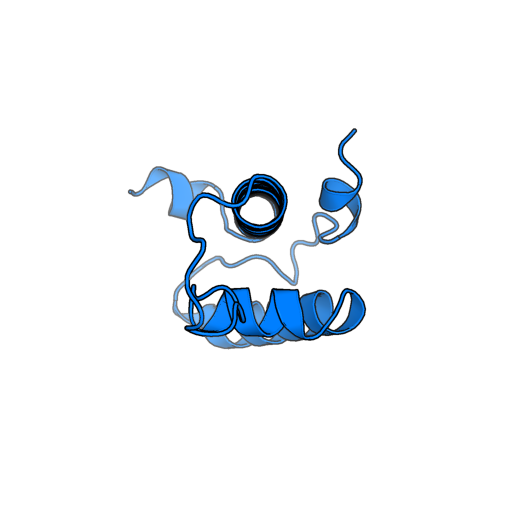. ILE A 1 85 ? -1.936 -2.414 16.595 1.00 76.12 85 ILE A N 1
ATOM 658 C CA . ILE A 1 85 ? -1.941 -3.496 15.601 1.00 76.12 85 ILE A CA 1
ATOM 659 C C . ILE A 1 85 ? -0.501 -3.865 15.233 1.00 76.12 85 ILE A C 1
ATOM 661 O O . ILE A 1 85 ? -0.161 -5.045 15.196 1.00 76.12 85 ILE A O 1
ATOM 665 N N . LEU A 1 86 ? 0.366 -2.869 15.027 1.00 69.12 86 LEU A N 1
ATOM 666 C CA . LEU A 1 86 ? 1.781 -3.089 14.699 1.00 69.12 86 LEU A CA 1
ATOM 667 C C . LEU A 1 86 ? 2.585 -3.699 15.859 1.00 69.12 86 LEU A C 1
ATOM 669 O O . LEU A 1 86 ? 3.557 -4.406 15.619 1.00 69.12 86 LEU A O 1
ATOM 673 N N . ALA A 1 87 ? 2.209 -3.418 17.108 1.00 71.44 87 ALA A N 1
ATOM 674 C CA . ALA A 1 87 ? 2.854 -3.973 18.298 1.00 71.44 87 ALA A CA 1
ATOM 675 C C . ALA A 1 87 ? 2.368 -5.391 18.652 1.00 71.44 87 ALA A C 1
ATOM 677 O O . ALA A 1 87 ? 2.974 -6.048 19.496 1.00 71.44 87 ALA A O 1
ATOM 678 N N . SER A 1 88 ? 1.265 -5.842 18.043 1.00 59.00 88 SER A N 1
ATOM 679 C CA . SER A 1 88 ? 0.648 -7.150 18.302 1.00 59.00 88 SER A CA 1
ATOM 680 C C . SER A 1 88 ? 1.213 -8.309 17.462 1.00 59.00 88 SER A C 1
ATOM 682 O O . SER A 1 88 ? 0.803 -9.454 17.656 1.00 59.00 88 SER A O 1
ATOM 684 N N . THR A 1 89 ? 2.162 -8.021 16.567 1.00 50.06 89 THR A N 1
ATOM 685 C CA . THR A 1 89 ? 2.965 -8.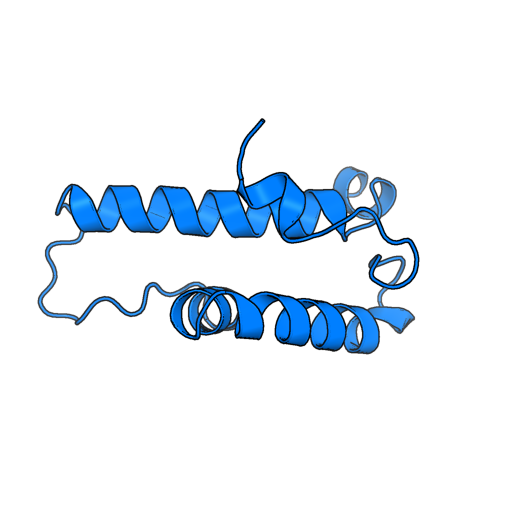989 15.790 1.00 50.06 89 THR A CA 1
ATOM 686 C C . THR A 1 89 ? 4.353 -9.171 16.377 1.00 50.06 89 THR A C 1
ATOM 688 O O . THR A 1 89 ? 4.801 -10.336 16.454 1.00 50.06 89 THR A O 1
#

Sequence (89 aa):
MSGFSHMCPKNSTTMLKSSENYHMWDSSIQSILVTFGSGLLAFYFDGDLLIPPDNVLDDPAIVQLSFYLNRALQVILAQTVDPEILAST

pLDDT: mean 73.81, std 10.68, range [44.16, 88.44]

Solvent-accessible surface area (backbone atoms only — not comparable to full-atom values): 5355 Å² total; per-residue (Å²): 133,65,76,60,66,69,70,47,65,83,43,84,88,48,40,31,80,48,83,89,44,38,68,62,24,51,54,47,51,51,61,50,33,53,77,79,30,66,69,61,39,46,30,69,74,69,71,44,73,96,64,70,88,85,66,59,80,80,36,66,67,53,47,50,49,51,52,52,52,53,51,46,51,50,48,45,47,70,49,26,39,38,66,68,66,70,71,72,112

Mean predicted aligned error: 8.45 Å